Protein AF-A0A544Y3T1-F1 (afdb_monomer)

Solvent-accessible surface area (backbone atoms only — not comparable to full-atom values): 5651 Å² total; per-residue (Å²): 132,55,69,72,62,48,43,70,78,59,35,79,71,37,33,29,23,36,67,86,81,64,49,57,29,28,29,35,68,42,58,77,65,35,68,66,29,40,76,74,49,80,33,46,66,41,40,67,52,66,44,97,86,64,50,52,30,35,22,34,35,57,83,78,87,68,60,45,79,39,51,56,89,53,45,42,77,33,90,87,30,82,71,81,71,77,80,69,73,85,80,74,92,126

Nearest PDB structures (foldseek):
  6hq9-assembly2_B  TM=7.784E-01  e=4.882E-01  Homo sapiens
  8s8h-assembly1_E  TM=7.442E-01  e=7.828E-01  Kluyveromyces lactis NRRL Y-1140
  8p5d-assembly1_SE0  TM=7.237E-01  e=1.589E+00  Spraguea lophii 42_110
  7syx-assembly1_F  TM=5.799E-01  e=1.052E+00  Oryctolagus cuniculus
  6gz4-assembly1_BE  TM=5.224E-01  e=9.913E-01  Oryctolagus cuniculus

Foldseek 3Di:
DDDVVLCVVQPFQFWKAFQPVRQIWTQHWDDQPDVCCVVFVVRDTDQWGQPPVRFIWGWIDSPPPDIDIDTVVRIDGDPPTPDPPPPDPDPDDD

Secondary structure (DSSP, 8-state):
--HHHHHHHS-TT-EEEETTT--EEEE-PPPTT-HHHHHHHTT---SEEE-TTS-EEEEEE-SSS--EEEEGGGEEE-TTS-------------

Radius of gyration: 15.13 Å; Cα contacts (8 Å, |Δi|>4): 160; chains: 1; bounding box: 23×52×31 Å

Mean predicted aligned error: 7.89 Å

Structure (mmCIF, N/CA/C/O backbone):
data_AF-A0A544Y3T1-F1
#
_entry.id   AF-A0A544Y3T1-F1
#
loop_
_atom_site.group_PDB
_atom_site.id
_atom_site.type_symbol
_atom_site.label_atom_id
_atom_site.label_alt_id
_atom_site.label_comp_id
_atom_site.label_asym_id
_atom_site.label_entity_id
_atom_site.label_seq_id
_atom_site.pdbx_PDB_ins_code
_atom_site.Cartn_x
_atom_site.Cartn_y
_atom_site.Cartn_z
_atom_site.occupancy
_atom_site.B_iso_or_equiv
_atom_site.auth_seq_id
_atom_site.auth_comp_id
_atom_site.auth_asym_id
_atom_site.auth_atom_id
_atom_site.pdbx_PDB_model_num
ATOM 1 N N . MET A 1 1 ? -11.459 6.196 -9.443 1.00 77.00 1 MET A N 1
ATOM 2 C CA . MET A 1 1 ? -10.407 6.874 -8.645 1.00 77.00 1 MET A CA 1
ATOM 3 C C . MET A 1 1 ? -9.116 6.858 -9.456 1.00 77.00 1 MET A C 1
ATOM 5 O O . MET A 1 1 ? -8.859 5.837 -10.075 1.00 77.00 1 MET A O 1
ATOM 9 N N . ASN A 1 2 ? -8.349 7.953 -9.508 1.00 86.06 2 ASN A N 1
ATOM 10 C CA . ASN A 1 2 ? -7.070 8.007 -10.237 1.00 86.06 2 ASN A CA 1
ATOM 11 C C . ASN A 1 2 ? -5.865 7.988 -9.272 1.00 86.06 2 ASN A C 1
ATOM 13 O O . ASN A 1 2 ? -6.027 8.220 -8.072 1.00 86.06 2 ASN A O 1
ATOM 17 N N . LEU A 1 3 ? -4.669 7.693 -9.795 1.00 87.38 3 LEU A N 1
ATOM 18 C CA . LEU A 1 3 ? -3.441 7.545 -8.999 1.00 87.38 3 LEU A CA 1
ATOM 19 C C . LEU A 1 3 ? -3.054 8.810 -8.206 1.00 87.38 3 LEU A C 1
ATOM 21 O O . LEU A 1 3 ? -2.797 8.675 -7.011 1.00 87.38 3 LEU A O 1
ATOM 25 N N . PRO A 1 4 ? -3.076 10.034 -8.777 1.00 90.25 4 PRO A N 1
ATOM 26 C CA . PRO A 1 4 ? -2.745 11.241 -8.013 1.00 90.25 4 PRO A CA 1
ATOM 27 C C . PRO A 1 4 ? -3.695 11.484 -6.836 1.00 90.25 4 PRO A C 1
ATOM 29 O O . PRO A 1 4 ? -3.272 11.848 -5.741 1.00 90.25 4 PRO A O 1
ATOM 32 N N . HIS A 1 5 ? -4.994 11.243 -7.032 1.00 90.94 5 HIS A N 1
ATOM 33 C CA . HIS A 1 5 ? -5.969 11.376 -5.956 1.00 90.94 5 HIS A CA 1
ATOM 34 C C . HIS A 1 5 ? -5.770 10.311 -4.869 1.00 90.94 5 HIS A C 1
ATOM 36 O O . HIS A 1 5 ? -5.870 10.622 -3.683 1.00 90.94 5 HIS A O 1
ATOM 42 N N . LEU A 1 6 ? -5.435 9.074 -5.255 1.00 92.19 6 LEU A N 1
ATOM 43 C CA . LEU A 1 6 ? -5.098 8.007 -4.312 1.00 92.19 6 LEU A CA 1
ATOM 44 C C . LEU A 1 6 ? -3.874 8.377 -3.462 1.00 92.19 6 LEU A C 1
ATOM 46 O O . LEU A 1 6 ? -3.945 8.275 -2.239 1.00 92.19 6 LEU A O 1
ATOM 50 N N . ALA A 1 7 ? -2.801 8.865 -4.087 1.00 92.75 7 ALA A N 1
ATOM 51 C CA . ALA A 1 7 ? -1.587 9.290 -3.394 1.00 92.75 7 ALA A CA 1
ATOM 52 C C . ALA A 1 7 ? -1.840 10.457 -2.422 1.00 92.75 7 ALA A C 1
ATOM 54 O O . ALA A 1 7 ? -1.283 10.478 -1.330 1.00 92.75 7 ALA A O 1
ATOM 55 N N . ASN A 1 8 ? -2.739 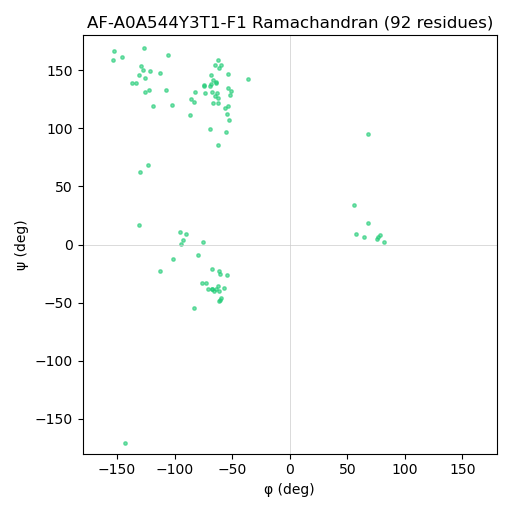11.386 -2.762 1.00 92.69 8 ASN A N 1
ATOM 56 C CA . ASN A 1 8 ? -3.150 12.458 -1.848 1.00 92.69 8 ASN A CA 1
ATOM 57 C C . ASN A 1 8 ? -3.950 11.943 -0.643 1.00 92.69 8 ASN A C 1
ATOM 59 O O . ASN A 1 8 ? -3.811 12.453 0.469 1.00 92.69 8 ASN A O 1
ATOM 63 N N . LEU A 1 9 ? -4.815 10.947 -0.845 1.00 93.00 9 LEU A N 1
ATOM 64 C CA . LEU A 1 9 ? -5.616 10.372 0.236 1.00 93.00 9 LEU A CA 1
ATOM 65 C C . LEU A 1 9 ? -4.803 9.442 1.140 1.00 93.00 9 LEU A C 1
ATOM 67 O O . LEU A 1 9 ? -5.083 9.374 2.340 1.00 93.00 9 LEU A O 1
ATOM 71 N N . TRP A 1 10 ? -3.825 8.744 0.576 1.00 94.88 10 TRP A N 1
ATOM 72 C CA . TRP A 1 10 ? -3.018 7.724 1.235 1.00 94.88 10 TRP A CA 1
ATOM 73 C C . TRP A 1 10 ? -1.525 7.979 0.999 1.00 94.88 10 TRP A C 1
ATOM 75 O O . TRP A 1 10 ? -0.880 7.159 0.358 1.00 94.88 10 TRP A O 1
ATOM 85 N N . PRO A 1 11 ? -0.958 9.106 1.461 1.00 95.38 11 PRO A N 1
ATOM 86 C CA . PRO A 1 11 ? 0.411 9.479 1.119 1.00 95.38 11 PRO A CA 1
ATOM 87 C C . PRO A 1 11 ? 1.449 8.471 1.617 1.00 95.38 11 PRO A C 1
ATOM 89 O O . PRO A 1 11 ? 1.211 7.707 2.553 1.00 95.38 11 PRO A O 1
ATOM 92 N N . LEU A 1 12 ? 2.629 8.500 0.996 1.00 94.50 12 LEU A N 1
ATOM 93 C CA . LEU A 1 12 ? 3.803 7.787 1.497 1.00 94.50 12 LEU A CA 1
ATOM 94 C C . LEU A 1 12 ? 4.070 8.184 2.959 1.00 94.50 12 LEU A C 1
ATOM 96 O O . LEU A 1 12 ? 3.818 9.322 3.354 1.00 94.50 12 LEU A O 1
ATOM 100 N N . ASN A 1 13 ? 4.575 7.249 3.761 1.00 94.38 13 ASN A N 1
ATOM 101 C CA . ASN A 1 13 ? 4.821 7.403 5.196 1.00 94.38 13 ASN A CA 1
ATOM 102 C C . ASN A 1 13 ? 3.565 7.625 6.057 1.00 94.38 13 ASN A C 1
ATOM 104 O O . ASN A 1 13 ? 3.667 7.856 7.264 1.00 94.38 13 ASN A O 1
ATOM 108 N N . LEU A 1 14 ? 2.364 7.522 5.478 1.00 94.94 14 LEU A N 1
ATOM 109 C CA . LEU A 1 14 ? 1.130 7.525 6.250 1.00 94.94 14 LEU A CA 1
ATOM 110 C C . LEU A 1 14 ? 1.074 6.283 7.143 1.00 94.94 14 LEU A C 1
ATOM 112 O O . LEU A 1 14 ? 1.164 5.156 6.651 1.00 94.94 14 LEU A O 1
ATOM 116 N N . LYS A 1 15 ? 0.838 6.489 8.442 1.00 95.19 15 LYS A N 1
ATOM 117 C CA . LYS A 1 15 ? 0.570 5.391 9.371 1.00 95.19 15 LYS A CA 1
ATOM 118 C C . LYS A 1 15 ? -0.831 4.833 9.133 1.00 95.19 15 LYS A C 1
ATOM 120 O O . LYS A 1 15 ? -1.837 5.542 9.095 1.00 95.19 15 LYS A O 1
ATOM 125 N N . VAL A 1 16 ? -0.923 3.525 9.008 1.00 95.50 16 VAL A N 1
ATOM 126 C CA . VAL A 1 16 ? -2.181 2.825 8.770 1.00 95.50 16 VAL A CA 1
ATOM 127 C C . VAL A 1 16 ? -2.334 1.701 9.769 1.00 95.50 16 VAL A C 1
ATOM 129 O O . VAL A 1 16 ? -1.357 1.169 10.283 1.00 95.50 16 VAL A O 1
ATOM 132 N N . GLN A 1 17 ? -3.573 1.332 10.049 1.00 95.19 17 GLN A N 1
ATOM 133 C CA . GLN A 1 17 ? -3.885 0.176 10.864 1.00 95.19 17 GLN A CA 1
ATOM 134 C C . GLN A 1 17 ? -4.766 -0.778 10.074 1.00 95.19 17 GLN A C 1
ATOM 136 O O . GLN A 1 17 ? -5.767 -0.364 9.482 1.00 95.19 17 GLN A O 1
ATOM 141 N N . HIS A 1 18 ? -4.417 -2.058 10.090 1.00 95.00 18 HIS A N 1
ATOM 142 C CA . HIS A 1 18 ? -5.258 -3.099 9.529 1.00 95.00 18 HIS A CA 1
ATOM 143 C C . HIS A 1 18 ? -6.532 -3.240 10.369 1.00 95.00 18 HIS A C 1
ATOM 145 O O . HIS A 1 18 ? -6.489 -3.327 11.599 1.00 95.00 18 HIS A O 1
ATOM 151 N N . THR A 1 19 ? -7.684 -3.252 9.708 1.00 93.94 19 THR A N 1
ATOM 152 C CA . THR A 1 19 ? -8.996 -3.191 10.371 1.00 93.94 19 THR A CA 1
ATOM 153 C C . THR A 1 19 ? -9.305 -4.428 11.217 1.00 93.94 19 THR A C 1
ATOM 155 O O . THR A 1 19 ? -9.812 -4.268 12.325 1.00 93.94 19 THR A O 1
ATOM 158 N N . SER A 1 20 ? -8.955 -5.634 10.751 1.00 94.00 20 SER A N 1
ATOM 159 C CA . SER A 1 20 ? -9.193 -6.880 11.503 1.00 94.00 20 SER A CA 1
ATOM 160 C C . SER A 1 20 ? -8.105 -7.183 12.541 1.00 94.00 20 SER A C 1
ATOM 162 O O . SER A 1 20 ? -8.399 -7.331 13.720 1.00 94.00 20 SER A O 1
ATOM 164 N N . THR A 1 21 ? -6.838 -7.237 12.123 1.00 92.38 21 THR A N 1
ATOM 165 C CA . THR A 1 21 ? -5.708 -7.636 12.980 1.00 92.38 21 THR A CA 1
ATOM 166 C C . THR A 1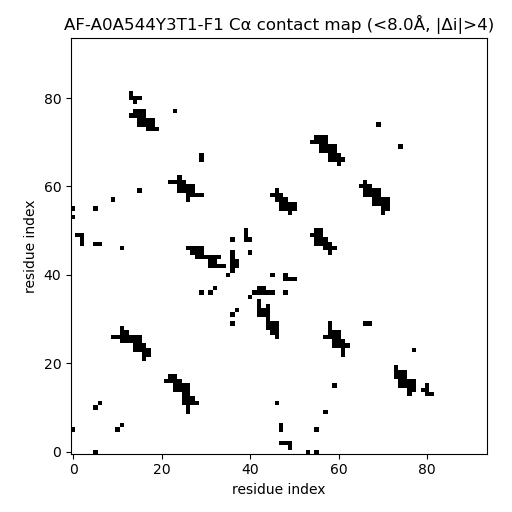 21 ? -5.210 -6.536 13.915 1.00 92.38 21 THR A C 1
ATOM 168 O O . THR A 1 21 ? -4.359 -6.804 14.756 1.00 92.38 21 THR A O 1
ATOM 171 N N . ARG A 1 22 ? -5.687 -5.290 13.766 1.00 91.50 22 ARG A N 1
ATOM 172 C CA . ARG A 1 22 ? -5.242 -4.109 14.534 1.00 91.50 22 ARG A CA 1
ATOM 173 C C . ARG A 1 22 ? -3.742 -3.803 14.436 1.00 91.50 22 ARG A C 1
ATOM 175 O O . ARG A 1 22 ? -3.266 -2.908 15.133 1.00 91.50 22 ARG A O 1
ATOM 182 N N . ARG A 1 23 ? -3.004 -4.478 13.555 1.00 92.31 23 ARG A N 1
ATOM 183 C CA . ARG A 1 23 ? -1.586 -4.206 13.304 1.00 92.31 23 ARG A CA 1
ATOM 184 C C . ARG A 1 23 ? -1.429 -2.807 12.725 1.00 92.31 23 ARG A C 1
ATOM 186 O O . ARG A 1 23 ? -2.243 -2.412 11.891 1.00 92.31 23 ARG A O 1
ATOM 193 N N . THR A 1 24 ? -0.405 -2.081 13.156 1.00 93.69 24 THR A N 1
ATOM 194 C CA . THR A 1 24 ? -0.085 -0.737 12.658 1.00 93.69 24 THR A CA 1
ATOM 195 C C . THR A 1 24 ? 1.161 -0.806 11.795 1.00 93.69 24 THR A C 1
ATOM 197 O O . THR A 1 24 ? 2.137 -1.440 12.179 1.00 93.69 24 THR A O 1
ATOM 200 N N . GLY A 1 25 ? 1.105 -0.183 10.629 1.00 94.50 25 GLY A N 1
ATOM 201 C CA . GLY A 1 25 ? 2.186 -0.135 9.659 1.00 94.50 25 GLY A CA 1
ATOM 202 C C . GLY A 1 25 ? 2.228 1.218 8.974 1.00 94.50 25 GLY A C 1
ATOM 203 O O . GLY A 1 25 ? 1.519 2.152 9.359 1.00 94.50 25 GLY A O 1
ATOM 204 N N . THR A 1 26 ? 3.047 1.315 7.942 1.00 96.25 26 THR A N 1
ATOM 205 C CA . THR A 1 26 ? 3.303 2.553 7.220 1.00 96.25 26 THR A CA 1
ATOM 206 C C . THR A 1 26 ? 3.232 2.294 5.726 1.00 96.25 26 THR A C 1
ATOM 208 O O . THR A 1 26 ? 3.721 1.273 5.247 1.00 96.25 26 THR A O 1
ATOM 211 N N . ILE A 1 27 ? 2.626 3.215 4.978 1.00 96.50 27 ILE A N 1
ATOM 212 C CA . ILE A 1 27 ? 2.675 3.159 3.517 1.00 96.50 27 ILE A CA 1
ATOM 213 C C . ILE A 1 27 ? 4.112 3.395 3.061 1.00 96.50 27 ILE A C 1
ATOM 215 O O . ILE A 1 27 ? 4.684 4.450 3.340 1.00 96.50 27 ILE A O 1
ATOM 219 N N . ALA A 1 28 ? 4.667 2.430 2.339 1.00 95.94 28 ALA A N 1
ATOM 220 C CA . ALA A 1 28 ? 6.054 2.419 1.896 1.00 95.94 28 ALA A CA 1
ATOM 221 C C . ALA A 1 28 ? 6.137 2.206 0.381 1.00 95.94 28 ALA A C 1
ATOM 223 O O . ALA A 1 28 ? 5.148 1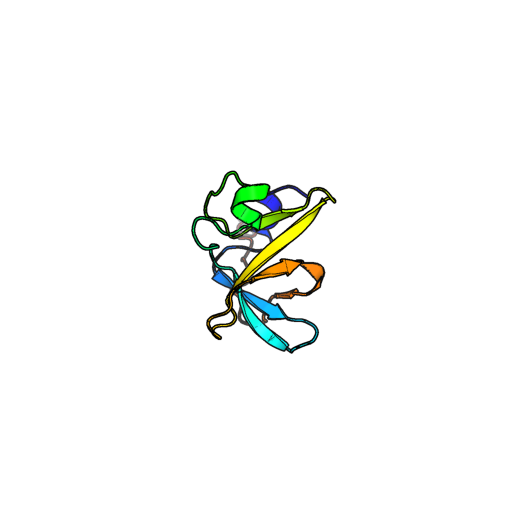.876 -0.271 1.00 95.94 28 ALA A O 1
ATOM 224 N N . LEU A 1 29 ? 7.325 2.403 -0.188 1.00 95.81 29 LEU A N 1
ATOM 225 C CA . LEU A 1 29 ? 7.586 2.004 -1.567 1.00 95.81 29 LEU A CA 1
ATOM 226 C C . LEU A 1 29 ? 7.736 0.485 -1.632 1.00 95.81 29 LEU A C 1
ATOM 228 O O . LEU A 1 29 ? 8.409 -0.110 -0.790 1.00 95.81 29 LEU A O 1
ATOM 232 N N . CYS A 1 30 ? 7.137 -0.131 -2.647 1.00 94.44 30 CYS A N 1
ATOM 233 C CA . CYS A 1 30 ? 7.400 -1.527 -2.952 1.00 94.44 30 CYS A CA 1
ATOM 234 C C . CYS A 1 30 ? 8.852 -1.724 -3.397 1.00 94.44 30 CYS A C 1
ATOM 236 O O . CYS A 1 30 ? 9.498 -0.814 -3.931 1.00 94.44 30 CYS A O 1
ATOM 238 N N . ALA A 1 31 ? 9.358 -2.940 -3.203 1.00 88.38 31 ALA A N 1
ATOM 239 C CA . ALA A 1 31 ? 10.666 -3.312 -3.712 1.00 88.38 31 ALA A CA 1
ATOM 240 C C . ALA A 1 31 ? 10.700 -3.212 -5.251 1.00 88.38 31 ALA A C 1
ATOM 242 O O . ALA A 1 31 ? 9.673 -3.417 -5.916 1.00 88.38 31 ALA A O 1
ATOM 243 N N . PRO A 1 32 ? 11.876 -2.943 -5.848 1.00 80.88 32 PRO A N 1
ATOM 244 C CA . PRO A 1 32 ? 12.063 -3.121 -7.279 1.00 80.88 32 PRO A CA 1
ATOM 245 C C . PRO A 1 32 ? 11.669 -4.549 -7.670 1.00 80.88 32 PRO A C 1
ATOM 247 O O . PRO A 1 32 ? 12.082 -5.499 -7.006 1.00 80.88 32 PRO A O 1
ATOM 250 N N . ARG A 1 33 ? 10.912 -4.702 -8.764 1.00 86.56 33 ARG A N 1
ATOM 251 C CA . ARG A 1 33 ? 10.410 -6.003 -9.260 1.00 86.56 33 ARG A CA 1
ATOM 252 C C . ARG A 1 33 ? 9.357 -6.686 -8.380 1.00 86.56 33 ARG A C 1
ATOM 254 O O . ARG A 1 33 ? 9.132 -7.883 -8.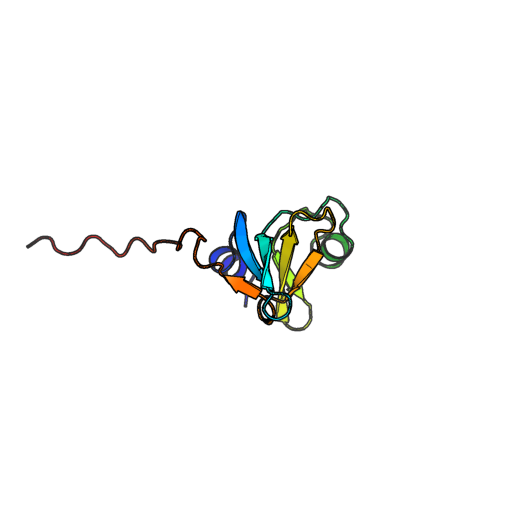544 1.00 86.56 33 ARG A O 1
ATOM 261 N N . ASP A 1 34 ? 8.694 -5.954 -7.487 1.00 93.00 34 ASP A N 1
ATOM 262 C CA . ASP A 1 34 ? 7.466 -6.455 -6.869 1.00 93.00 34 ASP A CA 1
ATOM 263 C C . ASP A 1 34 ? 6.488 -6.942 -7.967 1.00 93.00 34 ASP A C 1
ATOM 265 O O . ASP A 1 34 ? 6.294 -6.218 -8.948 1.00 93.00 34 ASP A O 1
ATOM 269 N N . PRO A 1 35 ? 5.886 -8.143 -7.855 1.00 91.25 35 PRO A N 1
ATOM 270 C CA . PRO A 1 35 ? 5.067 -8.709 -8.929 1.00 91.25 35 PRO A CA 1
ATOM 271 C C . PRO A 1 35 ? 3.909 -7.804 -9.359 1.00 91.25 35 PRO A C 1
ATOM 273 O O . PRO A 1 35 ? 3.637 -7.665 -10.548 1.00 91.25 35 PRO A O 1
ATOM 276 N N . ILE A 1 36 ? 3.268 -7.113 -8.411 1.00 90.75 36 ILE A N 1
ATOM 277 C CA . ILE A 1 36 ? 2.176 -6.187 -8.725 1.00 90.75 36 ILE A CA 1
ATOM 278 C C . ILE A 1 36 ? 2.723 -4.941 -9.425 1.00 90.75 36 ILE A C 1
ATOM 280 O O . ILE A 1 36 ? 2.104 -4.441 -10.366 1.00 90.75 36 ILE A O 1
ATOM 284 N N . ALA A 1 37 ? 3.890 -4.446 -9.008 1.00 90.31 37 ALA A N 1
ATOM 285 C CA . ALA A 1 37 ? 4.558 -3.350 -9.702 1.00 90.31 37 ALA A CA 1
ATOM 286 C C . ALA A 1 37 ? 4.976 -3.735 -11.131 1.00 90.31 37 ALA A C 1
ATOM 288 O O . ALA A 1 37 ? 4.840 -2.922 -12.043 1.00 90.31 37 ALA A O 1
ATOM 289 N N . VAL A 1 38 ? 5.437 -4.968 -11.359 1.00 91.00 38 VAL A N 1
ATOM 290 C CA . VAL A 1 38 ? 5.733 -5.489 -12.705 1.00 91.00 38 VAL A CA 1
ATOM 291 C C . VAL A 1 38 ? 4.470 -5.496 -13.564 1.00 91.00 38 VAL A C 1
ATOM 293 O O . VAL A 1 38 ? 4.483 -4.941 -14.661 1.00 91.00 38 VAL A O 1
ATOM 296 N N . ASP A 1 39 ? 3.371 -6.029 -13.034 1.00 91.75 39 ASP A N 1
ATOM 297 C CA . ASP A 1 39 ? 2.130 -6.211 -13.787 1.00 91.75 39 ASP A CA 1
ATOM 298 C C . ASP A 1 39 ? 1.370 -4.905 -14.071 1.00 91.75 39 ASP A C 1
ATOM 300 O O . ASP A 1 39 ? 0.681 -4.795 -15.091 1.00 91.75 39 ASP A O 1
ATOM 304 N N . LEU A 1 40 ? 1.432 -3.926 -13.159 1.00 88.56 40 LEU A N 1
ATOM 305 C CA . LEU A 1 40 ? 0.601 -2.714 -13.216 1.00 88.56 40 LEU A CA 1
ATOM 306 C C . LEU A 1 40 ? 1.382 -1.425 -13.481 1.00 88.56 40 LEU A C 1
ATOM 308 O O . LEU A 1 40 ? 0.784 -0.445 -13.921 1.00 88.56 40 LEU A O 1
ATOM 312 N N . LEU A 1 41 ? 2.682 -1.398 -13.186 1.00 87.38 41 LEU A N 1
ATOM 313 C CA . LEU A 1 41 ? 3.496 -0.177 -13.142 1.00 87.38 41 LEU A CA 1
ATOM 314 C C . LEU A 1 41 ? 4.812 -0.314 -13.924 1.00 87.38 41 LEU A C 1
ATOM 316 O O . LEU A 1 41 ? 5.731 0.479 -13.726 1.00 87.38 41 LEU A O 1
ATOM 320 N N . ASN A 1 42 ? 4.924 -1.317 -14.803 1.00 88.25 42 ASN A N 1
ATOM 321 C CA . ASN A 1 42 ? 6.128 -1.612 -15.590 1.00 88.25 42 ASN A CA 1
ATOM 322 C C . ASN A 1 42 ? 7.391 -1.814 -14.727 1.00 88.25 42 ASN A C 1
ATOM 324 O O . ASN A 1 42 ? 8.494 -1.431 -15.113 1.00 88.25 42 ASN A O 1
ATOM 328 N N . GLY A 1 43 ? 7.230 -2.385 -13.532 1.00 85.19 43 GLY A N 1
ATOM 329 C CA . GLY A 1 43 ? 8.320 -2.663 -12.595 1.00 85.19 43 GLY A CA 1
ATOM 330 C C . GLY A 1 43 ? 8.836 -1.439 -11.834 1.00 85.19 43 GLY A C 1
ATOM 331 O O . GLY A 1 43 ? 9.824 -1.559 -11.106 1.00 85.19 43 GLY A O 1
ATOM 332 N N . ALA A 1 44 ? 8.190 -0.278 -11.981 1.00 86.94 44 ALA A N 1
ATOM 333 C CA . ALA A 1 44 ? 8.569 0.930 -11.264 1.00 86.94 44 ALA A CA 1
ATOM 334 C C . ALA A 1 44 ? 8.255 0.804 -9.759 1.00 86.94 44 ALA A C 1
ATOM 336 O O . ALA A 1 44 ? 7.163 0.355 -9.399 1.00 86.94 44 ALA A O 1
ATOM 337 N N . PRO A 1 45 ? 9.169 1.229 -8.866 1.00 89.25 45 PRO A N 1
ATOM 338 C CA . PRO A 1 45 ? 8.885 1.284 -7.437 1.00 89.25 45 PRO A CA 1
ATOM 339 C C . PRO A 1 45 ? 7.753 2.279 -7.161 1.00 89.25 45 PRO A C 1
ATOM 341 O O . PRO A 1 45 ? 7.788 3.423 -7.620 1.00 89.25 45 PRO A O 1
ATOM 344 N N . ALA A 1 46 ? 6.754 1.852 -6.390 1.00 92.44 46 ALA A N 1
ATOM 345 C CA . ALA A 1 46 ? 5.595 2.668 -6.057 1.00 92.44 46 ALA A CA 1
ATOM 346 C C . ALA A 1 46 ? 4.962 2.255 -4.728 1.00 92.44 46 ALA A C 1
ATOM 348 O O . ALA A 1 46 ? 5.115 1.133 -4.260 1.00 92.44 46 ALA A O 1
ATOM 349 N N 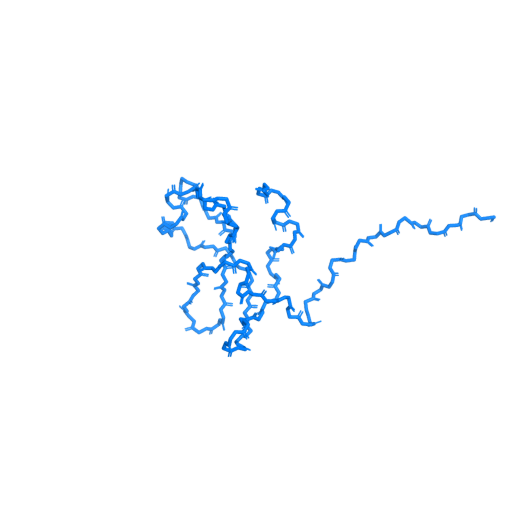. ALA A 1 47 ? 4.202 3.175 -4.140 1.00 96.12 47 ALA A N 1
ATOM 350 C CA . ALA A 1 47 ? 3.409 2.927 -2.939 1.00 96.12 47 ALA A CA 1
ATOM 351 C C . ALA A 1 47 ? 1.918 2.704 -3.239 1.00 96.12 47 ALA A C 1
ATOM 353 O O . ALA A 1 47 ? 1.163 2.281 -2.363 1.00 96.12 47 ALA A O 1
ATOM 354 N N . HIS A 1 48 ? 1.478 3.008 -4.463 1.00 96.06 48 HIS A N 1
ATOM 355 C CA . HIS A 1 48 ? 0.069 3.070 -4.848 1.00 96.06 48 HIS A CA 1
ATOM 356 C C . HIS A 1 48 ? -0.141 2.412 -6.202 1.00 96.06 48 HIS A C 1
ATOM 358 O O . HIS A 1 48 ? 0.624 2.646 -7.135 1.00 96.06 48 HIS A O 1
ATOM 364 N N . ALA A 1 49 ? -1.229 1.663 -6.331 1.00 94.81 49 ALA A N 1
ATOM 365 C CA . ALA A 1 49 ? -1.698 1.153 -7.609 1.00 94.81 49 ALA A CA 1
ATOM 366 C C . ALA A 1 49 ? -3.230 1.099 -7.626 1.00 94.81 49 ALA A C 1
ATOM 368 O O . ALA A 1 49 ? -3.897 1.120 -6.587 1.00 94.81 49 ALA A O 1
ATOM 369 N N . VAL A 1 50 ? -3.802 1.026 -8.824 1.00 92.75 50 VAL A N 1
ATOM 370 C CA . VAL A 1 50 ? -5.232 0.771 -9.014 1.00 92.75 50 VAL A CA 1
ATOM 371 C C . VAL A 1 50 ? -5.349 -0.526 -9.795 1.00 92.75 50 VAL A C 1
ATOM 373 O O . VAL A 1 50 ? -4.843 -0.630 -10.910 1.00 92.75 50 VAL A O 1
ATOM 376 N N . LEU A 1 51 ? -5.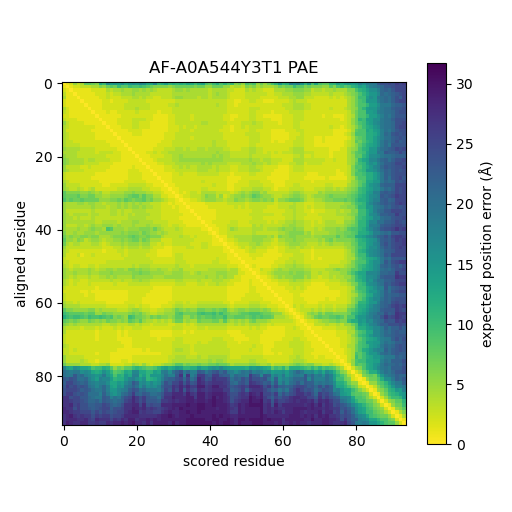995 -1.528 -9.197 1.00 90.38 51 LEU A N 1
ATOM 377 C CA . LEU A 1 51 ? -6.257 -2.799 -9.865 1.00 90.38 51 LEU A CA 1
ATOM 378 C C . LEU A 1 51 ? -7.103 -2.561 -11.120 1.00 90.38 51 LEU A C 1
ATOM 380 O O . LEU A 1 51 ? -7.909 -1.631 -11.159 1.00 90.38 51 LEU A O 1
ATOM 384 N N . ARG A 1 52 ? -7.016 -3.461 -12.107 1.00 86.94 52 ARG A N 1
ATOM 385 C CA . ARG A 1 52 ? -7.849 -3.396 -13.326 1.00 86.94 52 ARG A CA 1
ATOM 386 C C . ARG A 1 52 ? -9.354 -3.340 -13.026 1.00 86.94 52 ARG A C 1
ATOM 388 O O . ARG A 1 52 ? -10.109 -2.768 -13.798 1.00 86.94 52 ARG A O 1
ATOM 395 N N . SER A 1 53 ? -9.780 -3.865 -11.874 1.00 88.12 53 SER A N 1
ATOM 396 C CA . SER A 1 53 ? -11.159 -3.783 -11.375 1.00 88.12 53 SER A CA 1
ATOM 397 C C . SER A 1 53 ? -11.553 -2.405 -10.808 1.00 88.12 53 SER A C 1
ATOM 399 O O . SER A 1 53 ? -12.629 -2.273 -10.235 1.00 88.12 53 SER A O 1
ATOM 401 N N . GLY A 1 54 ? -10.665 -1.408 -10.845 1.00 90.06 54 GLY A N 1
ATOM 402 C CA . GLY A 1 54 ? -10.867 -0.074 -10.268 1.00 90.06 54 GLY A CA 1
ATOM 403 C C . GLY A 1 54 ? -10.598 0.037 -8.762 1.00 90.06 54 GLY A C 1
ATOM 404 O O . GLY A 1 54 ? -10.766 1.116 -8.193 1.00 90.06 54 GLY A O 1
ATOM 405 N N . ASN A 1 55 ? -10.166 -1.047 -8.109 1.00 92.81 55 ASN A N 1
ATOM 406 C CA . ASN A 1 55 ? -9.937 -1.073 -6.663 1.00 92.81 55 ASN A CA 1
ATOM 407 C C . ASN A 1 55 ? -8.550 -0.505 -6.308 1.00 92.81 55 ASN A C 1
ATOM 409 O O . ASN A 1 55 ? -7.546 -1.042 -6.784 1.00 92.81 55 ASN A O 1
ATOM 413 N N . PRO A 1 56 ? -8.460 0.539 -5.463 1.00 95.31 56 PRO A N 1
ATOM 414 C CA . PRO A 1 56 ? -7.184 1.101 -5.041 1.00 95.31 56 PRO A CA 1
ATOM 415 C C . PRO A 1 56 ? -6.476 0.194 -4.028 1.00 95.31 56 PRO A C 1
ATOM 417 O O . PRO A 1 56 ? -7.085 -0.301 -3.071 1.00 95.31 56 PRO A O 1
ATOM 420 N N . ILE A 1 57 ? -5.172 0.027 -4.218 1.00 96.56 57 ILE A N 1
ATOM 421 C CA . ILE A 1 57 ? -4.286 -0.701 -3.312 1.00 96.56 57 ILE A CA 1
ATOM 422 C C . ILE A 1 57 ? -3.078 0.159 -2.946 1.00 96.56 57 ILE A C 1
ATOM 424 O O . ILE A 1 57 ? -2.636 1.008 -3.726 1.00 96.56 57 ILE A O 1
ATOM 428 N N . VAL A 1 58 ? -2.556 -0.068 -1.746 1.00 97.38 58 VAL A N 1
ATOM 429 C CA . VAL A 1 58 ? -1.353 0.587 -1.232 1.00 97.38 58 VAL A CA 1
ATOM 430 C C . VAL A 1 58 ? -0.395 -0.443 -0.658 1.00 97.38 58 VAL A C 1
ATOM 432 O O . VAL A 1 58 ? -0.831 -1.452 -0.102 1.00 97.38 58 VAL A O 1
ATOM 435 N N . PHE A 1 59 ? 0.898 -0.194 -0.806 1.00 97.50 59 PHE A N 1
ATOM 436 C CA . PHE A 1 59 ? 1.940 -1.045 -0.252 1.00 97.50 59 PHE A CA 1
ATOM 437 C C . PHE A 1 59 ? 2.229 -0.629 1.192 1.00 97.50 59 PHE A C 1
ATOM 439 O O . PHE A 1 59 ? 2.481 0.546 1.466 1.00 97.50 59 PHE A O 1
ATOM 446 N N . VAL A 1 60 ? 2.137 -1.573 2.126 1.00 97.12 60 VAL A N 1
ATOM 447 C CA . VAL A 1 60 ? 2.243 -1.315 3.566 1.00 97.12 60 VAL A CA 1
ATOM 448 C C . VAL A 1 60 ? 3.312 -2.202 4.175 1.00 97.12 60 VAL A C 1
ATOM 450 O O . VAL A 1 60 ? 3.278 -3.419 4.003 1.00 97.12 60 VAL A O 1
ATOM 453 N N . ASP A 1 61 ? 4.197 -1.585 4.950 1.00 96.00 61 ASP A N 1
ATOM 454 C CA . ASP A 1 61 ? 5.142 -2.265 5.826 1.00 96.00 61 ASP A CA 1
ATOM 455 C C . ASP A 1 61 ? 4.653 -2.194 7.280 1.00 96.00 61 ASP A C 1
ATOM 457 O O . ASP A 1 61 ? 4.456 -1.108 7.831 1.00 96.00 61 ASP A O 1
ATOM 461 N N . PHE A 1 62 ? 4.427 -3.352 7.903 1.00 92.19 62 PHE A N 1
ATOM 462 C CA . PHE A 1 62 ? 4.028 -3.467 9.309 1.00 92.19 62 PHE A CA 1
ATOM 463 C C . PHE A 1 62 ? 5.220 -3.652 10.266 1.00 92.19 62 PHE A C 1
ATOM 465 O O . PHE A 1 62 ? 5.000 -3.843 11.463 1.00 92.19 62 PHE A O 1
ATOM 472 N N . GLY A 1 63 ? 6.460 -3.606 9.768 1.00 87.94 63 GLY A N 1
ATOM 473 C CA . GLY A 1 63 ? 7.685 -3.742 10.558 1.00 87.94 63 GLY A CA 1
ATOM 474 C C . GLY A 1 63 ? 8.038 -5.181 10.950 1.00 87.94 63 GLY A C 1
ATOM 475 O O . GLY A 1 63 ? 8.956 -5.387 11.734 1.00 87.94 63 GLY A O 1
ATOM 476 N N . ASP A 1 64 ? 7.329 -6.181 10.421 1.00 85.94 64 ASP A N 1
ATOM 477 C CA . ASP A 1 64 ? 7.593 -7.614 10.629 1.00 85.94 64 ASP A CA 1
ATOM 478 C C . ASP A 1 64 ? 8.455 -8.236 9.520 1.00 85.94 64 ASP A C 1
ATOM 480 O O . ASP A 1 64 ? 8.549 -9.459 9.425 1.00 85.94 64 ASP A O 1
ATOM 484 N N . GLY A 1 65 ? 9.039 -7.403 8.655 1.00 82.50 65 GLY A N 1
ATOM 485 C CA . GLY A 1 65 ? 9.834 -7.842 7.510 1.00 82.50 65 GLY A CA 1
ATOM 486 C C . GLY A 1 65 ? 9.014 -8.375 6.332 1.00 82.50 65 GLY A C 1
ATOM 487 O O . GLY A 1 65 ? 9.607 -8.811 5.349 1.00 82.50 65 GLY A O 1
ATOM 488 N N . HIS A 1 66 ? 7.678 -8.318 6.391 1.00 85.44 66 HIS A N 1
ATOM 489 C CA . HIS A 1 66 ? 6.794 -8.816 5.334 1.00 85.44 66 HIS A CA 1
ATOM 490 C C . HIS A 1 66 ? 5.845 -7.721 4.825 1.00 85.44 66 HIS A C 1
ATOM 492 O O . HIS A 1 66 ? 4.629 -7.784 5.046 1.00 85.44 66 HIS A O 1
ATOM 498 N N . PRO A 1 67 ? 6.374 -6.694 4.139 1.00 92.56 67 PRO A N 1
ATOM 499 C CA . PRO A 1 67 ? 5.532 -5.674 3.544 1.00 92.56 67 PRO A CA 1
ATOM 500 C C . PRO A 1 67 ? 4.715 -6.258 2.383 1.00 92.56 67 PRO A C 1
ATOM 502 O O . PRO A 1 67 ? 5.170 -7.150 1.665 1.00 92.56 67 PRO A O 1
ATOM 505 N N . ALA A 1 68 ? 3.489 -5.772 2.201 1.00 94.38 68 ALA A N 1
ATOM 506 C CA . ALA A 1 68 ? 2.575 -6.305 1.195 1.00 94.38 68 ALA A CA 1
ATOM 507 C C . ALA A 1 68 ? 1.571 -5.260 0.701 1.00 94.38 68 ALA A C 1
ATOM 509 O O . ALA A 1 68 ? 1.374 -4.204 1.304 1.00 94.38 68 ALA A O 1
ATOM 510 N N . TRP A 1 69 ? 0.897 -5.577 -0.403 1.00 96.31 69 TRP A N 1
ATOM 511 C CA . TRP A 1 69 ? -0.178 -4.759 -0.953 1.00 96.31 69 TRP A CA 1
ATOM 512 C C . TRP A 1 69 ? -1.508 -5.025 -0.254 1.00 96.31 69 TRP A C 1
ATOM 514 O O . TRP 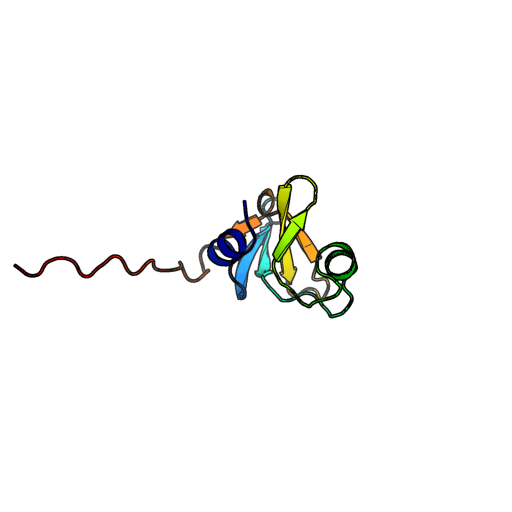A 1 69 ? -1.966 -6.162 -0.154 1.00 96.31 69 TRP A O 1
ATOM 524 N N . TYR A 1 70 ? -2.179 -3.951 0.150 1.00 96.62 70 TYR A N 1
ATOM 525 C CA . TYR A 1 70 ? -3.481 -4.001 0.801 1.00 96.62 70 TYR A CA 1
ATOM 526 C C . TYR A 1 70 ? -4.487 -3.123 0.074 1.00 96.62 70 TYR A C 1
ATOM 528 O O . TYR A 1 70 ? -4.179 -2.020 -0.379 1.00 96.62 70 TYR A O 1
ATOM 536 N N . ARG A 1 71 ? -5.738 -3.587 0.015 1.00 96.38 71 ARG A N 1
ATOM 537 C CA . ARG A 1 71 ? -6.864 -2.738 -0.390 1.00 96.38 71 ARG A CA 1
ATOM 538 C C . ARG A 1 71 ? -7.041 -1.622 0.630 1.00 96.38 71 ARG A C 1
ATOM 540 O O . ARG A 1 71 ? -7.014 -1.869 1.833 1.00 96.38 71 ARG A O 1
ATOM 547 N N . THR A 1 72 ? -7.313 -0.406 0.171 1.00 95.94 72 THR A N 1
ATOM 548 C CA . THR A 1 72 ? -7.553 0.716 1.097 1.00 95.94 72 THR A CA 1
ATOM 549 C C . THR A 1 72 ? -8.757 0.473 2.013 1.00 95.94 72 THR A C 1
ATOM 551 O O . THR A 1 72 ? -8.790 0.989 3.123 1.00 95.94 72 THR A O 1
ATOM 554 N N . THR A 1 73 ? -9.716 -0.363 1.596 1.00 95.50 73 THR A N 1
ATOM 555 C CA . THR A 1 73 ? -10.906 -0.732 2.378 1.00 95.50 73 THR A CA 1
ATOM 556 C C . THR A 1 73 ? -10.604 -1.578 3.614 1.00 95.50 73 THR A C 1
ATOM 558 O O . THR A 1 73 ? -11.429 -1.620 4.520 1.00 95.50 73 THR A O 1
ATOM 561 N N . VAL A 1 74 ? -9.454 -2.264 3.669 1.00 96.50 74 VAL A N 1
ATOM 562 C CA . VAL A 1 74 ? -9.050 -3.052 4.851 1.00 96.50 74 VAL A CA 1
ATOM 563 C C . VAL A 1 74 ? -8.145 -2.269 5.800 1.00 96.50 74 VAL A C 1
ATOM 565 O O . VAL A 1 74 ? -7.754 -2.788 6.848 1.00 96.50 74 VAL A O 1
ATOM 568 N N . LEU A 1 75 ? -7.843 -1.014 5.467 1.00 96.00 75 LEU A N 1
ATOM 569 C CA . LEU A 1 75 ? -6.983 -0.131 6.239 1.00 96.00 75 LEU A CA 1
ATOM 570 C C . LEU A 1 75 ? -7.795 1.028 6.817 1.00 96.00 75 LEU A C 1
ATOM 572 O O . LEU A 1 75 ? -8.723 1.545 6.201 1.00 96.00 75 LEU A O 1
ATOM 576 N N . ARG A 1 76 ? -7.390 1.499 7.993 1.00 95.25 76 ARG A N 1
ATOM 577 C CA . ARG A 1 76 ? -7.798 2.803 8.521 1.00 95.25 76 ARG A CA 1
ATOM 578 C C . ARG A 1 76 ? -6.567 3.652 8.780 1.00 95.25 76 ARG A C 1
ATOM 580 O O . ARG A 1 76 ? -5.515 3.122 9.127 1.00 95.25 76 ARG A O 1
ATOM 587 N N . LYS A 1 77 ? -6.693 4.970 8.643 1.00 94.50 77 LYS A N 1
ATOM 588 C CA . LYS A 1 77 ? -5.624 5.895 9.040 1.00 94.50 77 LYS A CA 1
A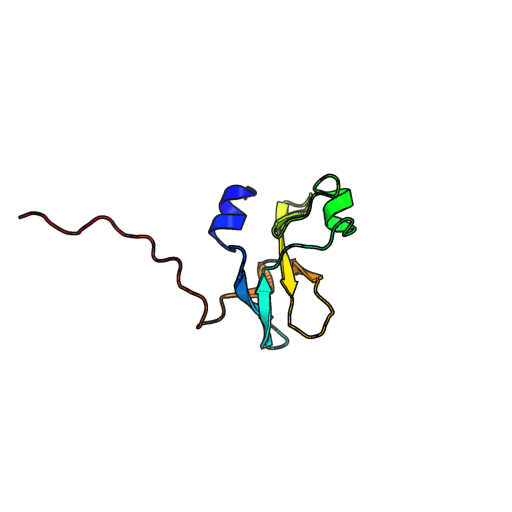TOM 589 C C . LYS A 1 77 ? -5.406 5.754 10.543 1.00 94.50 77 LYS A C 1
ATOM 591 O O . LYS A 1 77 ? -6.371 5.840 11.304 1.00 94.50 77 LYS A O 1
ATOM 596 N N . ALA A 1 78 ? -4.171 5.496 10.963 1.00 88.38 78 ALA A N 1
ATOM 597 C CA . ALA A 1 78 ? -3.860 5.454 12.385 1.00 88.38 78 ALA A CA 1
ATOM 598 C C . ALA A 1 78 ? -4.033 6.867 12.964 1.00 88.38 78 ALA A C 1
ATOM 600 O O . ALA A 1 78 ? -3.705 7.846 12.294 1.00 88.38 78 ALA A O 1
ATOM 601 N N . THR A 1 79 ? -4.562 6.984 14.180 1.00 71.00 79 THR A N 1
ATOM 602 C CA . THR A 1 79 ? -4.899 8.270 14.817 1.00 71.00 79 THR A CA 1
ATOM 603 C C . THR A 1 79 ? -3.687 9.188 15.021 1.00 71.00 79 THR A C 1
ATOM 605 O O . THR A 1 79 ? -3.866 10.400 15.037 1.00 71.00 79 THR A O 1
ATOM 608 N N . ASP A 1 80 ? -2.474 8.624 15.060 1.00 62.94 80 ASP A N 1
ATOM 609 C CA . ASP A 1 80 ? -1.189 9.348 15.113 1.00 62.94 80 ASP A CA 1
ATOM 610 C C . ASP A 1 80 ? -0.590 9.669 13.736 1.00 62.94 80 ASP A C 1
ATOM 612 O O . ASP A 1 80 ? 0.572 10.061 13.617 1.00 62.94 80 ASP A O 1
ATOM 616 N N . SER A 1 81 ? -1.342 9.452 12.661 1.00 50.47 81 SER A N 1
ATOM 617 C CA . SER A 1 81 ? -0.919 9.911 11.342 1.00 50.47 81 SER A CA 1
ATOM 618 C C . SER A 1 81 ? -0.961 11.429 11.308 1.00 50.47 81 SER A C 1
ATOM 620 O O . SER A 1 81 ? -1.962 11.990 11.769 1.00 50.47 81 SER A O 1
ATOM 622 N N . PRO A 1 82 ? 0.036 12.110 10.713 1.00 47.38 82 PRO A N 1
ATOM 623 C CA . PRO A 1 82 ? -0.100 13.529 10.448 1.00 47.38 82 PRO A CA 1
ATOM 624 C C . PRO A 1 82 ? -1.388 13.705 9.647 1.00 47.38 82 PRO A C 1
ATOM 626 O O . PRO A 1 82 ? -1.520 13.214 8.523 1.00 47.38 82 PRO A O 1
ATOM 629 N N . ARG A 1 83 ? -2.391 14.346 10.257 1.00 46.34 83 ARG A N 1
ATOM 630 C CA . ARG A 1 83 ? -3.538 14.833 9.504 1.00 46.34 83 ARG A CA 1
ATOM 631 C C . ARG A 1 83 ? -2.921 15.721 8.443 1.00 46.34 83 ARG A C 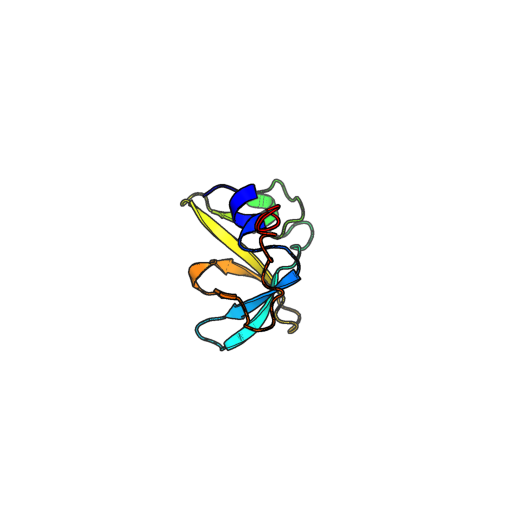1
ATOM 633 O O . ARG A 1 83 ? -2.251 16.686 8.795 1.00 46.34 83 ARG A O 1
ATOM 640 N N . THR A 1 84 ? -3.095 15.377 7.171 1.00 44.56 84 THR A N 1
ATOM 641 C CA . THR A 1 84 ? -2.851 16.318 6.085 1.00 44.56 84 THR A CA 1
ATOM 642 C C . THR A 1 84 ? -3.714 17.527 6.408 1.00 44.56 84 THR A C 1
ATOM 644 O O . THR A 1 84 ? -4.932 17.501 6.225 1.00 44.56 84 THR A O 1
ATOM 647 N N . VAL A 1 85 ? -3.104 18.537 7.024 1.00 44.19 85 VAL A N 1
ATOM 648 C CA . VAL A 1 85 ? -3.752 19.802 7.300 1.00 44.19 85 VAL A CA 1
ATOM 649 C C . VAL A 1 85 ? -3.917 20.394 5.916 1.00 44.19 85 VAL A C 1
ATOM 651 O O . VAL A 1 85 ? -2.961 20.893 5.329 1.00 44.19 85 VAL A O 1
ATOM 654 N N . TRP A 1 86 ? -5.112 20.270 5.342 1.00 47.16 86 TRP A N 1
ATOM 655 C CA . TRP A 1 86 ? -5.523 21.226 4.333 1.00 47.16 86 TRP A CA 1
ATOM 656 C C . TRP A 1 86 ? -5.334 22.583 5.001 1.00 47.16 86 TRP A C 1
ATOM 658 O O . TRP A 1 86 ? -6.059 22.900 5.946 1.00 47.16 86 TRP A O 1
ATOM 668 N N . GLN A 1 87 ? -4.311 23.334 4.583 1.00 46.38 87 GLN A N 1
ATOM 669 C CA . GLN A 1 87 ? -4.205 24.749 4.904 1.00 46.38 87 GLN A CA 1
ATOM 670 C C . GLN A 1 87 ? -5.420 25.409 4.256 1.00 46.38 87 GLN A C 1
ATOM 672 O O . GLN A 1 87 ? -5.400 25.841 3.104 1.00 46.38 87 GLN A O 1
ATOM 677 N N . GLY A 1 88 ? -6.533 25.389 4.989 1.00 41.44 88 GLY A N 1
ATOM 678 C CA . GLY A 1 88 ? -7.650 26.270 4.752 1.00 41.44 88 GLY A CA 1
ATOM 679 C C . GLY A 1 88 ? -7.085 27.679 4.701 1.00 41.44 88 GLY A C 1
ATOM 680 O O . GLY A 1 88 ? -6.300 28.069 5.564 1.00 41.44 88 GLY A O 1
ATOM 681 N N . ARG A 1 89 ? -7.445 28.385 3.631 1.00 52.16 89 ARG A N 1
ATOM 682 C CA . ARG A 1 89 ? -7.103 29.780 3.355 1.00 52.16 89 ARG A CA 1
ATOM 683 C C . ARG A 1 89 ? -7.080 30.618 4.643 1.00 52.16 89 ARG A C 1
ATOM 685 O O . ARG A 1 89 ? -7.956 30.410 5.488 1.00 52.16 89 ARG A O 1
ATOM 692 N N . PRO A 1 90 ? -6.151 31.583 4.783 1.00 46.09 90 PRO A N 1
ATOM 693 C CA . PRO A 1 90 ? -6.145 32.475 5.933 1.00 46.09 90 PRO A CA 1
ATOM 694 C C . PRO A 1 90 ? -7.526 33.125 6.076 1.00 46.09 90 PRO A C 1
ATOM 696 O O . PRO A 1 90 ? -8.036 33.774 5.160 1.00 46.09 90 PRO A O 1
ATOM 699 N N . ARG A 1 91 ? -8.161 32.871 7.222 1.00 51.62 91 ARG A N 1
ATOM 700 C CA . ARG A 1 91 ? -9.396 33.529 7.636 1.00 51.62 91 ARG A CA 1
ATOM 701 C C . ARG A 1 91 ? -9.112 35.022 7.793 1.00 51.62 91 ARG A C 1
ATOM 703 O O . ARG A 1 91 ? -8.289 35.385 8.619 1.00 51.62 91 ARG A O 1
ATOM 710 N N . GLY A 1 92 ? -9.856 35.834 7.047 1.00 47.53 92 GLY A N 1
ATOM 711 C CA . GLY A 1 92 ? -10.263 37.182 7.440 1.00 47.53 92 GLY A CA 1
ATOM 712 C C . GLY A 1 92 ? -9.154 38.225 7.543 1.00 47.53 92 GLY A C 1
ATOM 713 O O . GLY A 1 92 ? -8.588 38.420 8.610 1.00 47.53 92 GLY A O 1
ATOM 714 N N . TRP A 1 93 ? -8.964 38.987 6.469 1.00 54.12 93 TRP A N 1
ATOM 715 C CA . TRP A 1 93 ? -8.638 40.403 6.614 1.00 54.12 93 TRP A CA 1
ATOM 716 C C . TRP A 1 93 ? -9.976 41.140 6.719 1.00 54.12 93 TRP A C 1
ATOM 718 O O . TRP A 1 93 ? -10.781 41.104 5.786 1.00 54.12 93 TRP A O 1
ATOM 728 N N . ARG A 1 94 ? -10.244 41.689 7.902 1.00 55.19 94 ARG A N 1
ATOM 729 C CA . ARG A 1 94 ? -11.218 42.754 8.131 1.00 55.19 94 ARG A CA 1
ATOM 730 C C . ARG A 1 94 ? -10.433 44.023 8.403 1.00 55.19 94 ARG A C 1
ATOM 732 O O . ARG A 1 94 ? -9.363 43.887 9.036 1.00 55.19 94 ARG A O 1
#

Sequence (94 aa):
MNLPHLANLWPLNLKVQHTSTRRTGTIALCAPRDPIAVDLLNGAPAAHAVLRSGNPIVFVDFGDGHPAWYRTTVLRKATDSPRTVWQGRPRGWR

pLDDT: mean 85.1, std 16.38, range [41.44, 97.5]